Protein AF-A0A3D1AGR0-F1 (afdb_monomer)

Mean predicted aligned error: 9.28 Å

pLDDT: mean 86.97, std 14.4, range [37.59, 97.81]

Sequence (159 aa):
MRSVYFIFSLLWGLACVVSAQEVNSDHWTATDALGRKVRAYRDAGDKRKDKFVAMFYWTWHQGNDDTTYQNKNITEIVRKYPEAMKDYNHPAWGDKKPGFFFWEEPLFGYYKTTDKWVLRKHAEMLADAGVDAVFFDCTNGSLTWQESYEALMETWDQA

Structure (mmCIF, N/CA/C/O backbone):
data_AF-A0A3D1AGR0-F1
#
_entry.id   AF-A0A3D1AGR0-F1
#
loop_
_atom_site.group_PDB
_atom_site.id
_atom_site.type_symbol
_atom_site.label_atom_id
_atom_site.label_alt_id
_atom_site.label_comp_id
_atom_site.label_asym_id
_atom_site.label_entity_id
_atom_site.label_seq_id
_atom_site.pdbx_PDB_ins_code
_atom_site.Cartn_x
_atom_site.Cartn_y
_atom_site.Cartn_z
_atom_site.occupancy
_atom_site.B_iso_or_equiv
_atom_site.auth_seq_id
_atom_site.auth_comp_id
_atom_site.auth_asym_id
_atom_site.auth_atom_id
_atom_site.pdbx_PDB_model_num
ATOM 1 N N . MET A 1 1 ? -74.426 43.816 8.225 1.00 41.56 1 MET A N 1
ATOM 2 C CA . MET A 1 1 ? -72.977 43.547 8.085 1.00 41.56 1 MET A CA 1
ATOM 3 C C . MET A 1 1 ? -72.786 42.041 8.060 1.00 41.56 1 MET A C 1
ATOM 5 O O . MET A 1 1 ? -73.279 41.381 8.962 1.00 41.56 1 MET A O 1
ATOM 9 N N . ARG A 1 2 ? -72.205 41.497 6.985 1.00 37.66 2 ARG A N 1
ATOM 10 C CA . ARG A 1 2 ? -71.984 40.054 6.796 1.00 37.66 2 ARG A CA 1
ATOM 11 C C . ARG A 1 2 ? -70.662 39.662 7.459 1.00 37.66 2 ARG A C 1
ATOM 13 O O . ARG A 1 2 ? -69.633 40.197 7.061 1.00 37.66 2 ARG A O 1
ATOM 20 N N . SER A 1 3 ? -70.688 38.734 8.411 1.00 37.59 3 SER A N 1
ATOM 21 C CA . SER A 1 3 ? -69.471 38.096 8.924 1.00 37.59 3 SER A CA 1
ATOM 22 C C . SER A 1 3 ? -69.202 36.825 8.123 1.00 37.59 3 SER A C 1
ATOM 24 O O . SER A 1 3 ? -70.030 35.917 8.093 1.00 37.59 3 SER A O 1
ATOM 26 N N . VAL A 1 4 ? -68.065 36.799 7.431 1.00 42.34 4 VAL A N 1
ATOM 27 C CA . VAL A 1 4 ? -67.532 35.640 6.706 1.00 42.34 4 VAL A CA 1
ATOM 28 C C . VAL A 1 4 ? -66.581 34.914 7.654 1.00 42.34 4 VAL A C 1
ATOM 30 O O . VAL A 1 4 ? -65.656 35.532 8.174 1.00 42.34 4 VAL A O 1
ATOM 33 N N . TYR A 1 5 ? -66.799 33.621 7.888 1.00 40.84 5 TYR A N 1
ATOM 34 C CA . TYR A 1 5 ? -65.871 32.783 8.647 1.00 40.84 5 TYR A CA 1
ATOM 35 C C . TYR A 1 5 ? -64.889 32.117 7.679 1.00 40.84 5 TYR A C 1
ATOM 37 O O . TYR A 1 5 ? -65.298 31.347 6.812 1.00 40.84 5 TYR A O 1
ATOM 45 N N . PHE A 1 6 ? -63.598 32.419 7.817 1.00 41.97 6 PHE A N 1
ATOM 46 C CA . PHE A 1 6 ? -62.520 31.709 7.129 1.00 41.97 6 PHE A CA 1
ATOM 47 C C . PHE A 1 6 ? -62.111 30.493 7.963 1.00 41.97 6 PHE A C 1
ATOM 49 O O . PHE A 1 6 ? -61.622 30.640 9.081 1.00 41.97 6 PHE A O 1
ATOM 56 N N . ILE A 1 7 ? -62.301 29.291 7.419 1.00 49.84 7 ILE A N 1
ATOM 57 C CA . ILE A 1 7 ? -61.741 28.060 7.980 1.00 49.84 7 I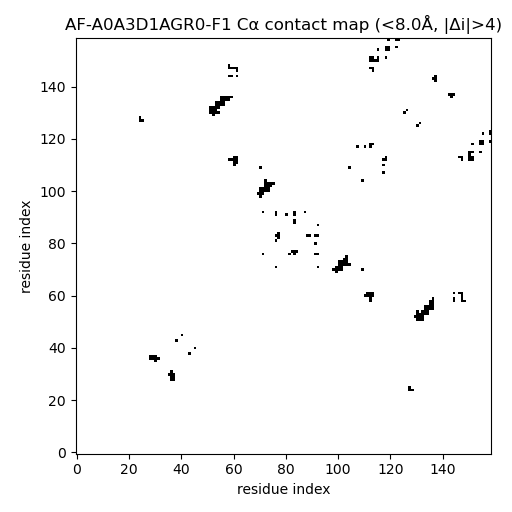LE A CA 1
ATOM 58 C C . ILE A 1 7 ? -60.338 27.901 7.389 1.00 49.84 7 ILE A C 1
ATOM 60 O O . ILE A 1 7 ? -60.190 27.624 6.201 1.00 49.84 7 ILE A O 1
ATOM 64 N N . PHE A 1 8 ? -59.306 28.093 8.210 1.00 48.56 8 PHE A N 1
ATOM 65 C CA . PHE A 1 8 ? -57.939 27.708 7.866 1.00 48.56 8 PHE A CA 1
ATOM 66 C C . PHE A 1 8 ? -57.763 26.217 8.170 1.00 48.56 8 PHE A C 1
ATOM 68 O O . PHE A 1 8 ? -57.593 25.819 9.320 1.00 48.56 8 PHE A O 1
ATOM 75 N N . SER A 1 9 ? -57.817 25.378 7.138 1.00 54.53 9 SER A N 1
ATOM 76 C CA . SER A 1 9 ? -57.389 23.984 7.241 1.00 54.53 9 SER A CA 1
ATOM 77 C C . SER A 1 9 ? -55.861 23.937 7.242 1.00 54.53 9 SER A C 1
ATOM 79 O O . SER A 1 9 ? -55.221 24.153 6.214 1.00 54.53 9 SER A O 1
ATOM 81 N N . LEU A 1 10 ? -55.271 23.680 8.409 1.00 52.03 10 LEU A N 1
ATOM 82 C CA . LEU A 1 10 ? -53.833 23.487 8.571 1.00 52.03 10 LEU A CA 1
ATOM 83 C C . LEU A 1 10 ? -53.476 22.053 8.137 1.00 52.03 10 LEU A C 1
ATOM 85 O O . LEU A 1 10 ? -53.597 21.108 8.913 1.00 52.03 10 LEU A O 1
ATOM 89 N N . LEU A 1 11 ? -53.073 21.877 6.879 1.00 54.34 11 LEU A N 1
ATOM 90 C CA . LEU A 1 11 ? -52.475 20.629 6.399 1.00 54.34 11 LEU A CA 1
ATOM 91 C C . LEU A 1 11 ? -51.052 20.522 6.964 1.00 54.34 11 LEU A C 1
ATOM 93 O O . LEU A 1 11 ? -50.111 21.104 6.428 1.00 54.34 11 LEU A O 1
ATOM 97 N N . TRP A 1 12 ? -50.898 19.787 8.066 1.00 56.91 12 TRP A N 1
ATOM 98 C CA . TRP A 1 12 ? -49.595 19.309 8.526 1.00 56.91 12 TRP A CA 1
ATOM 99 C C . TRP A 1 12 ? -49.086 18.261 7.534 1.00 56.91 12 TRP A C 1
ATOM 101 O O . TRP A 1 12 ? -49.474 17.094 7.582 1.00 56.91 12 TRP A O 1
ATOM 111 N N . GLY A 1 13 ? -48.236 18.688 6.602 1.00 56.72 13 GLY A N 1
ATOM 112 C CA . GLY A 1 13 ? -47.448 17.767 5.796 1.00 56.72 13 GLY A CA 1
ATOM 113 C C . GLY A 1 13 ? -46.476 17.020 6.703 1.00 56.72 13 GLY A C 1
ATOM 114 O O . GLY A 1 13 ? -45.577 17.632 7.277 1.00 56.72 13 GLY A O 1
ATOM 115 N N . LEU A 1 14 ? -46.650 15.703 6.840 1.00 58.94 14 LEU A N 1
ATOM 116 C CA . LEU A 1 14 ? -45.604 14.831 7.363 1.00 58.94 14 LEU A CA 1
ATOM 117 C C . LEU A 1 14 ? -44.417 14.905 6.400 1.00 58.94 14 LEU A C 1
ATOM 119 O O . LEU A 1 14 ? -44.407 14.263 5.351 1.00 58.94 14 LEU A O 1
ATOM 123 N N . ALA A 1 15 ? -43.414 15.703 6.752 1.00 61.38 15 ALA A N 1
ATOM 124 C CA . ALA A 1 15 ? -42.093 15.558 6.176 1.00 61.38 15 ALA A CA 1
ATOM 125 C C . ALA A 1 15 ? -41.537 14.216 6.669 1.00 61.38 15 ALA A C 1
ATOM 127 O O . ALA A 1 15 ? -41.053 14.107 7.795 1.00 61.38 15 ALA A O 1
ATOM 128 N N . CYS A 1 16 ? -41.648 13.169 5.849 1.00 60.34 16 CYS A N 1
ATOM 129 C CA . CYS A 1 16 ? -40.826 11.981 6.026 1.00 60.34 16 CYS A CA 1
ATOM 130 C C . CYS A 1 16 ? -39.372 12.423 5.869 1.00 60.34 16 CYS A C 1
ATOM 132 O O . CYS A 1 16 ? -38.902 12.662 4.758 1.00 60.34 16 CYS A O 1
ATOM 134 N N . VAL A 1 17 ? -38.669 12.559 6.991 1.00 61.78 17 VAL A N 1
ATOM 135 C CA . VAL A 1 17 ? -37.214 12.639 6.990 1.00 61.78 17 VAL A CA 1
ATOM 136 C C . VAL A 1 17 ? -36.736 11.290 6.471 1.00 61.78 17 VAL A C 1
ATOM 138 O O . VAL A 1 17 ? -36.792 10.284 7.176 1.00 61.78 17 VAL A O 1
ATOM 141 N N . VAL A 1 18 ? -36.344 11.247 5.200 1.00 62.16 18 VAL A N 1
ATOM 142 C CA . VAL A 1 18 ? -35.599 10.114 4.660 1.00 62.16 18 VAL A CA 1
ATOM 143 C C . VAL A 1 18 ? -34.268 10.129 5.393 1.00 62.16 18 VAL A C 1
ATOM 145 O O . VAL A 1 18 ? -33.404 10.955 5.107 1.00 62.16 18 VAL A O 1
ATOM 148 N N . SER A 1 19 ? -34.133 9.264 6.394 1.00 67.31 19 SER A N 1
ATOM 149 C CA . SER A 1 19 ? -32.829 8.996 6.979 1.00 67.31 19 SER A CA 1
ATOM 150 C C . SER A 1 19 ? -31.977 8.387 5.878 1.00 67.31 19 SER A C 1
ATOM 152 O O . SER A 1 19 ? -32.326 7.334 5.340 1.00 67.31 19 SER A O 1
ATOM 154 N N . ALA A 1 20 ? -30.884 9.056 5.518 1.00 70.06 20 ALA A N 1
ATOM 155 C CA . ALA A 1 20 ? -29.856 8.426 4.710 1.00 70.06 20 ALA A CA 1
ATOM 156 C C . ALA A 1 20 ? -29.423 7.142 5.432 1.00 70.06 20 ALA A C 1
ATOM 158 O O . ALA A 1 20 ? -29.264 7.138 6.656 1.00 70.06 20 ALA A O 1
ATOM 159 N N . GLN A 1 21 ? -29.331 6.040 4.694 1.00 72.19 21 GLN A N 1
ATOM 160 C CA . GLN A 1 21 ? -28.852 4.788 5.257 1.00 72.19 21 GLN A CA 1
ATOM 161 C C . GLN A 1 21 ? -27.398 4.984 5.686 1.00 72.19 21 GLN A C 1
ATOM 163 O O . GLN A 1 21 ? -26.567 5.417 4.887 1.00 72.19 21 GLN A O 1
ATOM 168 N N . GLU A 1 22 ? -27.113 4.707 6.953 1.00 81.25 22 GLU A N 1
ATOM 169 C CA . GLU A 1 22 ? -25.756 4.759 7.481 1.00 81.25 22 GLU A CA 1
ATOM 170 C C . GLU A 1 22 ? -24.913 3.688 6.774 1.00 81.25 22 GLU A C 1
ATOM 172 O O . GLU A 1 22 ? -25.326 2.529 6.652 1.00 81.25 22 GLU A O 1
ATOM 177 N N . VAL A 1 23 ? -23.765 4.092 6.228 1.00 83.56 23 VAL A N 1
ATOM 178 C CA . VAL A 1 23 ? -22.843 3.173 5.555 1.00 83.56 23 VAL A CA 1
ATOM 179 C C . VAL A 1 23 ? -22.020 2.480 6.631 1.00 83.56 23 VAL A C 1
ATOM 181 O O . VAL A 1 23 ? -21.319 3.141 7.388 1.00 83.56 23 VAL A O 1
ATOM 184 N N . ASN A 1 24 ? -22.106 1.151 6.687 1.00 88.75 24 ASN A N 1
ATOM 18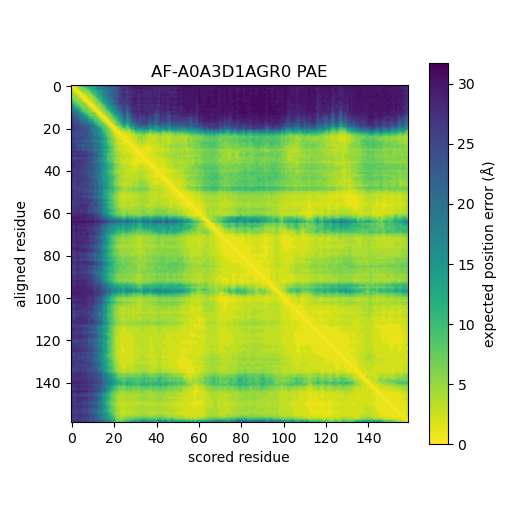5 C CA . ASN A 1 24 ? -21.338 0.330 7.616 1.00 88.75 24 ASN A CA 1
ATOM 186 C C . ASN A 1 24 ? -20.602 -0.777 6.845 1.00 88.75 24 ASN A C 1
ATOM 188 O O . ASN A 1 24 ? -21.237 -1.610 6.185 1.00 88.75 24 ASN A O 1
ATOM 192 N N . SER A 1 25 ? -19.271 -0.767 6.923 1.00 90.50 25 SER A N 1
ATOM 193 C CA . SER A 1 25 ? -18.378 -1.721 6.262 1.00 90.50 25 SER A CA 1
ATOM 194 C C . SER A 1 25 ? -18.458 -3.141 6.834 1.00 90.50 25 SER A C 1
ATOM 196 O O . SER A 1 25 ? -18.213 -4.095 6.095 1.00 90.50 25 SER A O 1
ATOM 198 N N . ASP A 1 26 ? -18.962 -3.333 8.059 1.00 87.69 26 ASP A N 1
ATOM 199 C CA . ASP A 1 26 ? -19.221 -4.662 8.645 1.00 87.69 26 ASP A CA 1
ATOM 200 C C . ASP A 1 26 ? -20.266 -5.471 7.854 1.00 87.69 26 ASP A C 1
ATOM 202 O O . ASP A 1 26 ? -20.375 -6.693 7.991 1.00 87.69 26 ASP A O 1
ATOM 206 N N . HIS A 1 27 ? -21.073 -4.801 7.027 1.00 87.75 27 HIS A N 1
ATOM 207 C CA . HIS A 1 27 ? -22.078 -5.437 6.174 1.00 87.75 27 HIS A CA 1
ATOM 208 C C . HIS A 1 27 ? -21.584 -5.717 4.754 1.00 87.75 27 HIS A C 1
ATOM 210 O O . HIS A 1 27 ? -22.328 -6.280 3.943 1.00 87.75 27 HIS A O 1
ATOM 216 N N . TRP A 1 28 ? -20.354 -5.328 4.421 1.00 90.19 28 TRP A N 1
ATOM 217 C CA . TRP A 1 28 ? -19.812 -5.555 3.091 1.00 90.19 28 TRP A CA 1
ATOM 218 C C . TRP A 1 28 ? -19.498 -7.033 2.869 1.00 90.19 28 TRP A C 1
ATOM 220 O O . TRP A 1 28 ? -19.136 -7.787 3.771 1.00 90.19 28 TRP A O 1
ATOM 230 N N . THR A 1 29 ? -19.635 -7.463 1.617 1.00 90.94 29 THR A N 1
ATOM 231 C CA . THR A 1 29 ? -19.235 -8.802 1.184 1.00 90.94 29 THR A CA 1
ATOM 232 C C . THR A 1 29 ? -18.233 -8.665 0.053 1.00 90.94 29 THR A C 1
ATOM 234 O O . THR A 1 29 ? -18.371 -7.792 -0.801 1.00 90.94 29 THR A O 1
ATOM 237 N N . ALA A 1 30 ? -17.222 -9.527 0.039 1.00 91.44 30 ALA A N 1
ATOM 238 C CA . ALA A 1 30 ? -16.192 -9.528 -0.987 1.00 91.44 30 ALA A CA 1
ATOM 239 C C . ALA A 1 30 ? -15.975 -10.938 -1.539 1.00 91.44 30 ALA A C 1
ATOM 241 O O . ALA A 1 30 ? -16.049 -11.940 -0.819 1.00 91.44 30 ALA A O 1
ATOM 242 N N . THR A 1 31 ? -15.716 -10.994 -2.843 1.00 94.94 31 THR A N 1
ATOM 243 C CA . THR A 1 31 ? -15.269 -12.187 -3.562 1.00 94.94 31 THR A CA 1
ATOM 244 C C . THR A 1 31 ? -14.015 -11.807 -4.329 1.00 94.94 31 THR A C 1
ATOM 246 O O . THR A 1 31 ? -14.022 -10.797 -5.028 1.00 94.94 31 THR A O 1
ATOM 249 N N . ASP A 1 32 ? -12.943 -12.577 -4.190 1.00 92.75 32 ASP A N 1
ATOM 250 C CA . ASP A 1 32 ? -11.716 -12.307 -4.934 1.00 92.75 32 ASP A CA 1
ATOM 251 C C . ASP A 1 32 ? -11.731 -12.903 -6.349 1.00 92.75 32 ASP A C 1
ATOM 253 O O . ASP A 1 32 ? -12.657 -13.612 -6.746 1.00 92.75 32 ASP A O 1
ATOM 257 N N . ALA A 1 33 ? -10.672 -12.633 -7.115 1.00 87.69 33 ALA A N 1
ATOM 258 C CA . ALA A 1 33 ? -10.534 -13.089 -8.497 1.00 87.69 33 ALA A CA 1
ATOM 259 C C . ALA A 1 33 ? -10.499 -14.624 -8.665 1.00 87.69 33 ALA A C 1
ATOM 261 O O . ALA A 1 33 ? -10.721 -15.117 -9.767 1.00 87.69 33 ALA A O 1
ATOM 262 N N . LEU A 1 34 ? -10.245 -15.389 -7.595 1.00 93.50 34 LEU A N 1
ATOM 263 C CA . LEU A 1 34 ? -10.298 -16.856 -7.604 1.00 93.50 34 LEU A CA 1
ATOM 264 C C . LEU A 1 34 ? -11.675 -17.393 -7.175 1.00 93.50 34 LEU A C 1
ATOM 266 O O . LEU A 1 34 ? -11.849 -18.603 -7.038 1.00 93.50 34 LEU A O 1
ATOM 270 N N . GLY A 1 35 ? -12.654 -16.514 -6.943 1.00 96.31 35 GLY A N 1
ATOM 271 C CA . GLY A 1 35 ? -13.998 -16.877 -6.500 1.00 96.31 35 GLY A CA 1
ATOM 272 C C . GLY A 1 35 ? -14.100 -17.180 -5.004 1.00 96.31 35 GLY A C 1
ATOM 273 O O . GLY A 1 35 ? -15.142 -17.667 -4.552 1.00 96.31 35 GLY A O 1
ATOM 274 N N . ARG A 1 36 ? -13.053 -16.908 -4.211 1.00 96.31 36 ARG A N 1
ATOM 275 C CA . ARG A 1 36 ? -13.090 -17.107 -2.755 1.00 96.31 36 ARG A CA 1
ATOM 276 C C . ARG A 1 36 ? -13.874 -15.965 -2.124 1.00 96.31 36 ARG A C 1
ATOM 278 O O . ARG A 1 36 ? -13.683 -14.807 -2.483 1.00 96.31 36 ARG A O 1
ATOM 285 N N . LYS A 1 37 ? -14.748 -16.293 -1.175 1.00 95.50 37 LYS A N 1
ATOM 286 C CA . LYS A 1 37 ? -15.611 -15.326 -0.485 1.00 95.50 37 LYS A CA 1
ATOM 287 C C . LYS A 1 37 ? -15.116 -15.075 0.930 1.00 95.50 37 LYS A C 1
ATOM 289 O O . LYS A 1 37 ? -14.660 -16.009 1.594 1.00 95.50 37 LYS A O 1
ATOM 294 N N . VAL A 1 38 ? -15.258 -13.839 1.403 1.00 92.00 38 VAL A N 1
ATOM 295 C CA . VAL A 1 38 ? -15.103 -13.538 2.834 1.00 92.00 38 VAL A CA 1
ATOM 296 C C . VAL A 1 38 ? -16.109 -14.348 3.652 1.00 92.00 38 VAL A C 1
ATOM 298 O O . VAL A 1 38 ? -17.198 -14.684 3.175 1.00 92.00 38 VAL A O 1
ATOM 301 N N . ARG A 1 39 ? -15.725 -14.714 4.879 1.00 90.81 39 ARG A N 1
ATOM 302 C CA . ARG A 1 39 ? -16.578 -15.529 5.751 1.00 90.81 39 ARG A CA 1
ATOM 303 C C . ARG A 1 39 ? -17.849 -14.763 6.101 1.00 90.81 39 ARG A C 1
ATOM 305 O O . ARG A 1 39 ? -17.785 -13.600 6.481 1.00 90.81 39 ARG A O 1
ATOM 312 N N . ALA A 1 40 ? -18.990 -15.437 6.005 1.00 90.81 40 ALA A N 1
ATOM 313 C CA . ALA A 1 40 ? -20.255 -14.875 6.450 1.00 90.81 40 ALA A CA 1
ATOM 314 C C . ALA A 1 40 ? -20.330 -14.874 7.983 1.00 90.81 40 ALA A C 1
ATOM 316 O O . ALA A 1 40 ? -19.682 -15.687 8.646 1.00 90.81 40 ALA A O 1
ATOM 317 N N . TYR A 1 41 ? -21.196 -14.026 8.541 1.00 90.44 41 TYR A N 1
ATOM 318 C CA . TYR A 1 41 ? -21.402 -13.926 9.988 1.00 90.44 41 TYR A CA 1
ATOM 319 C C . TYR A 1 41 ? -21.693 -15.283 10.652 1.00 90.44 41 TYR A C 1
ATOM 321 O O . TYR A 1 41 ? -21.126 -15.584 11.694 1.00 90.44 41 TYR A O 1
ATOM 329 N N . ARG A 1 42 ? -22.480 -16.162 10.010 1.00 92.12 42 ARG A N 1
ATOM 330 C CA . ARG A 1 42 ? -22.758 -17.519 10.529 1.00 92.12 42 ARG A CA 1
ATOM 331 C C . ARG A 1 42 ? -21.499 -18.362 10.791 1.00 92.12 42 ARG A C 1
ATOM 333 O O . ARG A 1 42 ? -21.542 -19.253 11.629 1.00 92.12 42 ARG A O 1
ATOM 340 N N . ASP A 1 43 ? -20.416 -18.097 10.056 1.00 92.88 43 ASP A N 1
ATOM 341 C CA . ASP A 1 43 ? -19.159 -18.851 10.102 1.00 92.88 43 ASP A CA 1
ATOM 342 C C . ASP A 1 43 ? -18.068 -18.109 10.899 1.00 92.88 43 ASP A C 1
ATOM 344 O O . ASP A 1 43 ? -17.130 -18.733 11.401 1.00 92.88 43 ASP A O 1
ATOM 348 N N . ALA A 1 44 ? -18.149 -16.776 10.975 1.00 91.38 44 ALA A N 1
ATOM 349 C CA . ALA A 1 44 ? -17.186 -15.918 11.670 1.00 91.38 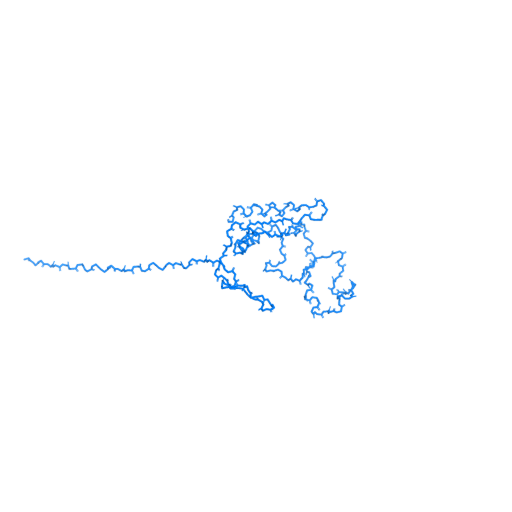44 ALA A CA 1
ATOM 350 C C . ALA A 1 44 ? -17.587 -15.613 13.125 1.00 91.38 44 ALA A C 1
ATOM 352 O O . ALA A 1 44 ? -16.715 -15.561 13.995 1.00 91.38 44 ALA A O 1
ATOM 353 N N . GLY A 1 45 ? -18.889 -15.465 13.386 1.00 91.50 45 GLY A N 1
ATOM 354 C CA . GLY A 1 45 ? -19.445 -14.990 14.651 1.00 91.50 45 GLY A CA 1
ATOM 355 C C . GLY A 1 45 ? -19.198 -13.499 14.895 1.00 91.50 45 GLY A C 1
ATOM 356 O O . GLY A 1 45 ? -18.824 -12.752 13.991 1.00 91.50 45 GLY A O 1
ATOM 357 N N . ASP A 1 46 ? -19.408 -13.078 16.141 1.00 91.25 46 ASP A N 1
ATOM 358 C CA . ASP A 1 46 ? -19.163 -11.703 16.580 1.00 91.25 46 ASP A CA 1
ATOM 359 C C . ASP A 1 46 ? -17.675 -11.326 16.547 1.00 91.25 46 ASP A C 1
ATOM 361 O O . ASP A 1 46 ? -16.786 -12.169 16.735 1.00 91.25 46 ASP A O 1
ATOM 365 N N . LYS A 1 47 ? -17.397 -10.021 16.407 1.00 89.19 47 LYS A N 1
ATOM 366 C CA . LYS A 1 47 ? -16.049 -9.476 16.605 1.00 89.19 47 LYS A CA 1
ATOM 367 C C . LYS A 1 47 ? -15.553 -9.864 17.998 1.00 89.19 47 LYS A C 1
ATOM 369 O O . LYS A 1 47 ? -16.212 -9.635 19.015 1.00 89.19 47 LYS A O 1
ATOM 374 N N . ARG A 1 48 ? -14.365 -10.466 18.049 1.00 92.19 48 ARG A N 1
ATOM 375 C CA . ARG A 1 48 ? -13.752 -10.885 19.311 1.00 92.19 48 ARG A CA 1
ATOM 376 C C . ARG A 1 48 ? -13.331 -9.650 20.095 1.00 92.19 48 ARG A C 1
ATOM 378 O O . ARG A 1 48 ? -12.514 -8.868 19.615 1.00 92.19 48 ARG A O 1
ATOM 385 N N . LYS A 1 49 ? -13.861 -9.516 21.310 1.00 93.38 49 LYS A N 1
ATOM 386 C CA . LYS A 1 49 ? -13.404 -8.506 22.269 1.00 93.38 49 LYS A CA 1
ATOM 387 C C . LYS A 1 49 ? -11.924 -8.749 22.588 1.00 93.38 49 LYS A C 1
ATOM 389 O O . LYS A 1 49 ? -11.469 -9.895 22.575 1.00 93.38 49 LYS A O 1
ATOM 394 N N . ASP A 1 50 ? -11.184 -7.670 22.818 1.00 94.62 50 ASP A N 1
ATOM 395 C CA . ASP A 1 50 ? -9.771 -7.697 23.224 1.00 94.62 50 ASP A CA 1
ATOM 396 C C . ASP A 1 50 ? -8.822 -8.369 22.211 1.00 94.62 50 ASP A C 1
ATOM 398 O O . ASP A 1 50 ? -7.784 -8.939 22.569 1.00 9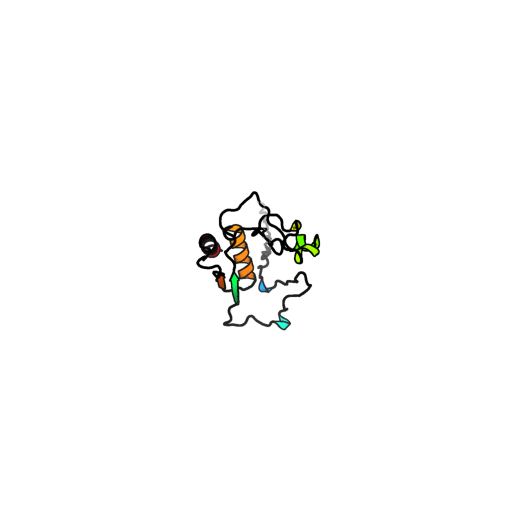4.62 50 ASP A O 1
ATOM 402 N N . LYS A 1 51 ? -9.178 -8.330 20.921 1.00 95.12 51 LYS A N 1
ATOM 403 C CA . LYS A 1 51 ? -8.310 -8.748 19.816 1.00 95.12 51 LYS A CA 1
ATOM 404 C C . LYS A 1 51 ? -8.062 -7.584 18.873 1.00 95.12 51 LYS A C 1
ATOM 406 O O . LYS A 1 51 ? -8.998 -6.876 18.523 1.00 95.12 51 LYS A O 1
ATOM 411 N N . PHE A 1 52 ? -6.805 -7.469 18.454 1.00 95.62 52 PHE A N 1
ATOM 412 C CA . PHE A 1 52 ? -6.329 -6.467 17.512 1.00 95.62 52 PHE A CA 1
ATOM 413 C C . PHE A 1 52 ? -5.816 -7.147 16.244 1.00 95.62 52 PHE A C 1
ATOM 415 O O . PHE A 1 52 ? -5.202 -8.219 16.311 1.00 95.62 52 PHE A O 1
ATOM 422 N N . VAL A 1 53 ? -6.058 -6.517 15.102 1.00 95.94 53 VAL A N 1
ATOM 423 C CA . VAL A 1 53 ? -5.543 -6.896 13.791 1.00 95.94 53 VAL A CA 1
ATOM 424 C C . VAL A 1 53 ? -4.484 -5.882 13.394 1.00 95.94 53 VAL A C 1
ATOM 426 O O . VAL A 1 53 ? -4.756 -4.689 13.307 1.00 95.94 53 VAL A O 1
ATOM 429 N N . ALA A 1 54 ? -3.276 -6.364 13.126 1.00 96.81 54 ALA A N 1
ATOM 430 C CA . ALA A 1 54 ? -2.205 -5.529 12.612 1.00 96.81 54 ALA A CA 1
ATOM 431 C C . ALA A 1 54 ? -1.741 -6.003 11.237 1.00 96.81 54 ALA A C 1
ATOM 433 O O . ALA A 1 54 ? -1.790 -7.200 10.944 1.00 96.81 54 ALA A O 1
ATOM 434 N N . MET A 1 55 ? -1.258 -5.070 10.417 1.00 96.69 55 MET A N 1
ATOM 435 C CA . MET A 1 55 ? -0.785 -5.362 9.065 1.00 96.69 55 MET A CA 1
ATOM 436 C C . MET A 1 55 ? 0.608 -4.794 8.789 1.00 96.69 55 MET A C 1
ATOM 438 O O . MET A 1 55 ? 0.933 -3.676 9.181 1.00 96.69 55 MET A O 1
ATOM 442 N N . PHE A 1 56 ? 1.427 -5.559 8.069 1.00 95.19 56 PHE A N 1
ATOM 443 C CA . PHE A 1 56 ? 2.660 -5.040 7.483 1.00 95.19 56 PHE A CA 1
ATOM 444 C C . PHE A 1 56 ? 2.347 -4.089 6.329 1.00 95.19 56 PHE A C 1
ATOM 446 O O . PHE A 1 56 ? 1.533 -4.409 5.462 1.00 95.19 56 PHE A O 1
ATOM 453 N N . TYR A 1 57 ? 3.005 -2.933 6.315 1.00 94.75 57 TYR A N 1
ATOM 454 C CA . TYR A 1 57 ? 2.770 -1.871 5.347 1.00 94.75 57 TYR A CA 1
ATOM 455 C C . TYR A 1 57 ? 4.093 -1.377 4.752 1.00 94.75 57 TYR A C 1
ATOM 457 O O . TYR A 1 57 ? 5.025 -1.014 5.472 1.00 94.75 57 TYR A O 1
ATOM 465 N N . TRP A 1 58 ? 4.175 -1.357 3.423 1.00 93.06 58 TRP A N 1
ATOM 466 C CA . TRP A 1 58 ? 5.382 -0.981 2.689 1.00 93.06 58 TRP A CA 1
ATOM 467 C C . TRP A 1 58 ? 5.411 0.511 2.354 1.00 93.06 58 TRP A C 1
ATOM 469 O O . TRP A 1 58 ? 4.511 1.038 1.701 1.00 93.06 58 TRP A O 1
ATOM 479 N N . THR A 1 59 ? 6.499 1.179 2.735 1.00 93.19 59 THR A N 1
ATOM 480 C CA . THR A 1 59 ? 6.724 2.623 2.531 1.00 93.19 59 THR A CA 1
ATOM 481 C C . THR A 1 59 ? 7.844 2.937 1.536 1.00 93.19 59 THR A C 1
ATOM 483 O O . THR A 1 59 ? 8.218 4.085 1.344 1.00 93.19 59 THR A O 1
ATOM 486 N N . TRP A 1 60 ? 8.368 1.922 0.855 1.00 90.38 60 TRP A N 1
ATOM 487 C CA . TRP A 1 60 ? 9.566 2.036 0.021 1.00 90.38 60 TRP A CA 1
ATOM 488 C C . TRP A 1 60 ? 9.378 2.684 -1.364 1.00 90.38 60 TRP A C 1
ATOM 490 O O . TRP A 1 60 ? 10.373 3.010 -2.012 1.00 90.38 60 TRP A O 1
ATOM 500 N N . HIS A 1 61 ? 8.143 2.907 -1.832 1.00 89.69 61 HIS A N 1
ATOM 501 C CA . HIS A 1 61 ? 7.876 3.573 -3.116 1.00 89.69 61 HIS A CA 1
ATOM 502 C C . HIS A 1 61 ? 7.977 5.102 -2.979 1.00 89.69 61 HIS A C 1
ATOM 504 O O . HIS A 1 61 ? 6.978 5.816 -3.044 1.00 89.69 61 HIS A O 1
ATOM 510 N N . GLN A 1 62 ? 9.198 5.598 -2.773 1.00 87.44 62 GLN A N 1
ATOM 511 C CA . GLN A 1 62 ? 9.519 7.021 -2.611 1.00 87.44 62 GLN A CA 1
ATOM 512 C C . GLN A 1 62 ? 10.774 7.441 -3.380 1.00 87.44 62 GLN A C 1
ATOM 514 O O . GLN A 1 62 ? 11.458 6.614 -3.982 1.00 87.44 62 GLN A O 1
ATOM 519 N N . GLY A 1 63 ? 11.097 8.733 -3.317 1.00 82.75 63 GLY A N 1
ATOM 520 C CA . GLY A 1 63 ? 12.243 9.327 -3.994 1.00 82.75 63 GLY A CA 1
ATOM 521 C C . GLY A 1 63 ? 11.916 9.867 -5.387 1.00 82.75 63 GLY A C 1
ATOM 522 O O . GLY A 1 63 ? 10.756 10.094 -5.749 1.00 82.75 63 GLY A O 1
ATOM 523 N N . ASN A 1 64 ? 12.969 10.117 -6.163 1.00 78.75 64 ASN A N 1
ATOM 524 C CA . ASN A 1 64 ? 12.865 10.701 -7.497 1.00 78.75 64 ASN A CA 1
ATOM 525 C C . ASN A 1 64 ? 12.611 9.622 -8.549 1.00 78.75 64 ASN A C 1
ATOM 527 O O . ASN A 1 64 ? 13.346 8.636 -8.613 1.00 78.75 64 ASN A O 1
ATOM 531 N N . ASP A 1 65 ? 11.618 9.851 -9.409 1.00 71.94 65 ASP A N 1
ATOM 532 C CA . ASP A 1 65 ? 11.338 8.929 -10.505 1.00 71.94 65 ASP A CA 1
ATOM 533 C C . ASP A 1 65 ? 12.193 9.256 -11.714 1.00 71.94 65 ASP A C 1
ATOM 535 O O . ASP A 1 65 ? 12.322 10.408 -12.134 1.00 71.94 65 ASP A O 1
ATOM 539 N N . ASP A 1 66 ? 12.689 8.199 -12.335 1.00 76.44 66 ASP A N 1
ATOM 540 C CA . ASP A 1 66 ? 13.092 8.249 -13.725 1.00 76.44 66 ASP A CA 1
ATOM 541 C C . ASP A 1 66 ? 11.837 8.164 -14.603 1.00 76.44 66 ASP A C 1
ATOM 543 O O . ASP A 1 66 ? 11.363 7.076 -14.928 1.00 76.44 66 ASP A O 1
ATOM 547 N N . THR A 1 67 ? 11.297 9.321 -14.986 1.00 79.81 67 THR A N 1
ATOM 548 C CA . THR A 1 67 ? 10.098 9.416 -15.838 1.00 79.81 67 THR A CA 1
ATOM 549 C C . THR A 1 67 ? 10.338 8.954 -17.275 1.00 79.81 67 THR A C 1
ATOM 551 O O . THR A 1 67 ? 9.391 8.851 -18.054 1.00 79.81 67 THR A O 1
ATOM 554 N N . THR A 1 68 ? 11.589 8.659 -17.641 1.00 82.25 68 THR A N 1
ATOM 555 C CA . THR A 1 68 ? 11.931 8.106 -18.955 1.00 82.25 68 THR A CA 1
ATOM 556 C C . THR A 1 68 ? 11.753 6.589 -19.011 1.00 82.25 68 THR A C 1
ATOM 558 O O . THR A 1 68 ? 11.717 6.017 -20.100 1.00 82.25 68 THR A O 1
ATOM 561 N N . TYR A 1 69 ? 11.581 5.937 -17.855 1.00 82.00 69 TYR A N 1
ATOM 562 C CA . TYR A 1 69 ? 11.401 4.496 -17.749 1.00 82.00 69 TYR A CA 1
ATOM 563 C C . TYR A 1 69 ? 9.991 4.139 -17.273 1.00 82.00 69 TYR A C 1
ATOM 565 O O . TYR A 1 69 ? 9.535 4.581 -16.223 1.00 82.00 69 TYR A O 1
ATOM 573 N N . GLN A 1 70 ? 9.302 3.293 -18.037 1.00 85.31 70 GLN A N 1
ATOM 574 C CA . GLN A 1 70 ? 7.946 2.862 -17.703 1.00 85.31 70 GLN A CA 1
ATOM 575 C C . GLN A 1 70 ? 7.943 1.745 -16.656 1.00 85.31 70 GLN A C 1
ATOM 577 O O . GLN A 1 70 ? 8.773 0.832 -16.693 1.00 85.31 70 GLN A O 1
ATOM 582 N N . ASN A 1 71 ? 6.952 1.783 -15.765 1.00 89.94 71 ASN A N 1
ATOM 583 C CA . ASN A 1 71 ? 6.655 0.674 -14.864 1.00 89.94 71 ASN A CA 1
ATOM 584 C C . ASN A 1 71 ? 6.285 -0.577 -15.667 1.00 89.94 71 ASN A C 1
ATOM 586 O O . ASN A 1 71 ? 5.598 -0.499 -16.686 1.00 89.94 71 ASN A O 1
ATOM 590 N N . LYS A 1 72 ? 6.744 -1.740 -15.205 1.00 92.44 72 LYS A N 1
ATOM 591 C CA . LYS A 1 72 ? 6.496 -3.026 -15.860 1.00 92.44 72 LYS A CA 1
ATOM 592 C C . LYS A 1 72 ? 5.544 -3.881 -15.035 1.00 92.44 72 LYS A C 1
ATOM 594 O O . LYS A 1 72 ? 5.851 -4.220 -13.894 1.00 92.44 72 LYS A O 1
ATOM 599 N N . ASN A 1 73 ? 4.433 -4.288 -15.644 1.00 95.19 73 ASN A N 1
ATOM 600 C CA . ASN A 1 73 ? 3.526 -5.284 -15.085 1.00 95.19 73 ASN A CA 1
ATOM 601 C C . ASN A 1 73 ? 4.045 -6.697 -15.409 1.00 95.19 73 ASN A C 1
ATOM 603 O O . ASN A 1 73 ? 4.082 -7.118 -16.568 1.00 95.19 73 ASN A O 1
ATOM 607 N N . ILE A 1 74 ? 4.465 -7.433 -14.380 1.00 95.06 74 ILE A N 1
ATOM 608 C CA . ILE A 1 74 ? 4.990 -8.795 -14.506 1.00 95.06 74 ILE A CA 1
ATOM 609 C C . ILE A 1 74 ? 3.906 -9.723 -15.048 1.00 95.06 74 ILE A C 1
ATOM 611 O O . ILE A 1 74 ? 4.189 -10.519 -15.940 1.00 95.06 74 ILE A O 1
ATOM 615 N N . THR A 1 75 ? 2.670 -9.632 -14.558 1.00 95.12 75 THR A N 1
ATOM 616 C CA . THR A 1 75 ? 1.603 -10.523 -15.017 1.00 95.12 75 THR A CA 1
ATOM 617 C C . THR A 1 75 ? 1.287 -10.324 -16.496 1.00 95.12 75 THR A C 1
ATOM 619 O O . THR A 1 75 ? 1.136 -11.310 -17.219 1.00 95.12 75 THR A O 1
ATOM 622 N N . GLU A 1 76 ? 1.246 -9.087 -16.989 1.00 95.94 76 GLU A N 1
ATOM 623 C CA . GLU A 1 76 ? 1.080 -8.822 -18.425 1.00 95.94 76 GLU A CA 1
ATOM 624 C C . GLU A 1 76 ? 2.232 -9.393 -19.255 1.00 95.94 76 GLU A C 1
ATOM 626 O O . GLU A 1 76 ? 1.996 -10.060 -20.268 1.00 95.94 76 GLU A O 1
ATOM 631 N N . ILE A 1 77 ? 3.476 -9.183 -18.805 1.00 96.06 77 ILE A N 1
ATOM 632 C CA . ILE A 1 77 ? 4.667 -9.722 -19.468 1.00 96.06 77 ILE A CA 1
ATOM 633 C C . ILE A 1 77 ? 4.587 -11.246 -19.542 1.00 96.06 77 ILE A C 1
ATOM 635 O O . ILE A 1 77 ? 4.754 -11.801 -20.621 1.00 96.06 77 ILE A O 1
ATOM 639 N N . VAL A 1 78 ? 4.290 -11.923 -18.433 1.00 96.69 78 VAL A N 1
ATOM 640 C CA . VAL A 1 78 ? 4.267 -13.392 -18.361 1.00 96.69 78 VAL A CA 1
ATOM 641 C C . VAL A 1 78 ? 3.077 -13.987 -19.113 1.00 96.69 78 VAL A C 1
ATOM 643 O O . VAL A 1 78 ? 3.208 -15.053 -19.710 1.00 96.69 78 VAL A O 1
ATOM 646 N N . ARG A 1 79 ? 1.923 -13.307 -19.150 1.00 96.62 79 ARG A N 1
ATOM 647 C CA . ARG A 1 79 ? 0.783 -13.726 -19.987 1.00 96.62 79 ARG A CA 1
ATOM 648 C C . ARG A 1 79 ? 1.125 -13.665 -21.477 1.00 96.62 79 ARG A C 1
ATOM 650 O O . ARG A 1 79 ? 0.669 -14.520 -22.232 1.00 96.62 79 ARG A O 1
ATOM 657 N N . LYS A 1 80 ? 1.907 -12.667 -21.900 1.00 97.81 80 LYS A N 1
ATOM 658 C CA . LYS A 1 80 ? 2.292 -12.468 -23.306 1.00 97.81 80 LYS A CA 1
ATOM 659 C C . LYS A 1 80 ? 3.524 -13.282 -23.722 1.00 97.81 80 LYS A C 1
ATOM 661 O O . LYS A 1 80 ? 3.582 -13.737 -24.859 1.00 97.81 80 LYS A O 1
ATOM 666 N N . TYR A 1 81 ? 4.474 -13.452 -22.807 1.00 97.62 81 TYR A N 1
ATOM 667 C CA . TYR A 1 81 ? 5.784 -14.080 -22.998 1.00 97.62 81 TYR A CA 1
ATOM 668 C C . TYR A 1 81 ? 6.083 -15.044 -21.833 1.00 97.62 81 TYR A C 1
ATOM 670 O O . TYR A 1 81 ? 6.929 -14.754 -20.980 1.00 97.62 81 TYR A O 1
ATOM 678 N N . PRO A 1 82 ? 5.375 -16.182 -21.721 1.00 97.50 82 PRO A N 1
ATOM 679 C CA . PRO A 1 82 ? 5.536 -17.109 -20.597 1.00 97.50 82 PRO A CA 1
ATOM 680 C C . PRO A 1 82 ? 6.955 -17.689 -20.480 1.00 97.50 82 PRO A C 1
ATOM 682 O O . PRO A 1 82 ? 7.410 -18.022 -19.384 1.00 97.50 82 PRO A O 1
ATOM 685 N N . GLU A 1 83 ? 7.684 -17.788 -21.592 1.00 97.56 83 GLU A N 1
ATOM 686 C CA . GLU A 1 83 ? 9.089 -18.191 -21.650 1.00 97.56 83 GLU A CA 1
ATOM 687 C C . GLU A 1 83 ? 10.031 -17.227 -20.917 1.00 97.56 83 GLU A C 1
ATOM 689 O O . GLU A 1 83 ? 11.063 -17.669 -20.408 1.00 97.56 83 GLU A O 1
ATOM 694 N N . ALA A 1 84 ? 9.654 -15.950 -20.774 1.00 96.12 84 ALA A N 1
ATOM 695 C CA . ALA A 1 84 ? 10.471 -14.931 -20.120 1.00 96.12 84 ALA A CA 1
ATOM 696 C C . ALA A 1 84 ? 10.786 -15.284 -18.657 1.00 96.12 84 ALA A C 1
ATOM 698 O O . ALA A 1 84 ? 11.858 -14.954 -18.158 1.00 96.12 84 ALA A O 1
ATOM 699 N N . MET A 1 85 ? 9.904 -16.024 -17.973 1.00 94.94 85 MET A N 1
ATOM 700 C CA . MET A 1 85 ? 10.134 -16.488 -16.594 1.00 94.94 85 MET A CA 1
ATOM 701 C C . MET A 1 85 ? 11.356 -17.400 -16.448 1.00 94.94 85 MET A C 1
ATOM 703 O O . MET A 1 85 ? 11.888 -17.543 -15.349 1.00 94.94 85 MET A O 1
ATOM 707 N N . LYS A 1 86 ? 11.786 -18.047 -17.536 1.00 96.81 86 LYS A N 1
ATOM 708 C CA . LYS A 1 86 ? 12.943 -18.953 -17.554 1.00 96.81 86 LYS A CA 1
ATOM 709 C C . LYS A 1 86 ? 14.208 -18.286 -18.092 1.00 96.81 86 LYS A C 1
ATOM 711 O O . LYS A 1 86 ? 15.263 -18.913 -18.073 1.00 96.81 86 LYS A O 1
ATOM 716 N N . ASP A 1 87 ? 14.111 -17.044 -18.558 1.00 95.75 87 ASP A N 1
ATOM 717 C CA . ASP A 1 87 ? 15.216 -16.300 -19.150 1.00 95.75 87 ASP A CA 1
ATOM 718 C C . ASP A 1 87 ? 15.294 -14.887 -18.560 1.00 95.75 87 ASP A C 1
ATOM 720 O O . ASP A 1 87 ? 14.559 -13.973 -18.934 1.00 95.75 87 ASP A O 1
ATOM 724 N N . TYR A 1 88 ? 16.253 -14.698 -17.652 1.00 91.44 88 TYR A N 1
ATOM 725 C CA . TYR A 1 88 ? 16.556 -13.405 -17.035 1.00 91.44 88 TYR A CA 1
ATOM 726 C C . TYR A 1 88 ? 16.903 -12.307 -18.059 1.00 91.44 88 TYR A C 1
ATOM 728 O O . TYR A 1 88 ? 16.733 -11.114 -17.796 1.00 91.44 88 TYR A O 1
ATOM 736 N N . ASN A 1 89 ? 17.403 -12.686 -19.237 1.00 93.75 89 ASN A N 1
ATOM 737 C CA . ASN A 1 89 ? 17.787 -11.760 -20.297 1.00 93.75 89 ASN A CA 1
ATOM 738 C C . ASN A 1 89 ? 16.736 -11.609 -21.394 1.00 93.75 89 ASN A C 1
ATOM 740 O O . ASN A 1 89 ? 16.990 -10.885 -22.358 1.00 93.75 89 ASN A O 1
ATOM 744 N N . HIS A 1 90 ? 15.551 -12.198 -21.219 1.00 95.44 90 HIS A N 1
ATOM 745 C CA . HIS A 1 90 ? 14.472 -12.064 -22.181 1.00 95.44 90 HIS A CA 1
ATOM 746 C C . HIS A 1 90 ? 14.133 -10.580 -22.419 1.00 95.44 90 HIS A C 1
ATOM 748 O O . HIS A 1 90 ? 13.9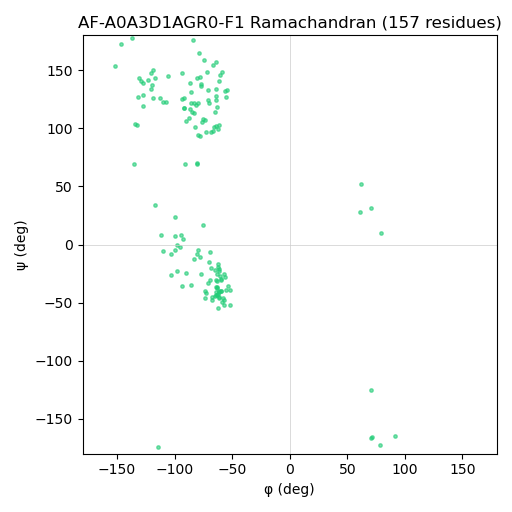29 -9.836 -21.452 1.00 95.44 90 HIS A O 1
ATOM 754 N N . PRO A 1 91 ? 14.015 -10.120 -23.680 1.00 94.88 91 PRO A N 1
ATOM 755 C CA . PRO A 1 91 ? 13.825 -8.702 -23.995 1.00 94.88 91 PRO A CA 1
ATOM 756 C C . PRO A 1 91 ? 12.534 -8.106 -23.414 1.00 94.88 91 PRO A C 1
ATOM 758 O O . PRO A 1 91 ? 12.459 -6.897 -23.205 1.00 94.88 91 PRO A O 1
ATOM 761 N N . ALA A 1 92 ? 11.530 -8.930 -23.089 1.00 94.56 92 ALA A N 1
ATOM 762 C CA . ALA A 1 92 ? 10.307 -8.463 -22.428 1.00 94.56 92 ALA A CA 1
ATOM 763 C C . ALA A 1 92 ? 10.575 -7.808 -21.055 1.00 94.56 92 ALA A C 1
ATOM 765 O O . ALA A 1 92 ? 9.885 -6.857 -20.669 1.00 94.56 92 ALA A O 1
ATOM 766 N N . TRP A 1 93 ? 11.626 -8.239 -20.348 1.00 93.19 93 TRP A N 1
ATOM 767 C CA . TRP A 1 93 ? 12.045 -7.620 -19.089 1.00 93.19 93 TRP A CA 1
ATOM 768 C C . TRP A 1 93 ? 12.648 -6.227 -19.278 1.00 93.19 93 TRP A C 1
ATOM 770 O O . TRP A 1 93 ? 12.682 -5.453 -18.331 1.00 93.19 93 TRP A O 1
ATOM 780 N N . GLY A 1 94 ? 13.021 -5.848 -20.501 1.00 90.69 94 GLY A N 1
ATOM 781 C CA . GLY A 1 94 ? 13.706 -4.593 -20.787 1.00 90.69 94 GLY A CA 1
ATOM 782 C C . GLY A 1 94 ? 15.196 -4.631 -20.447 1.00 90.69 94 GLY A C 1
ATOM 783 O O . GLY A 1 94 ? 15.780 -5.673 -20.142 1.00 90.69 94 GLY A O 1
ATOM 784 N N . ASP A 1 95 ? 15.811 -3.463 -20.542 1.00 88.12 95 ASP A N 1
ATOM 785 C CA . ASP A 1 95 ? 17.249 -3.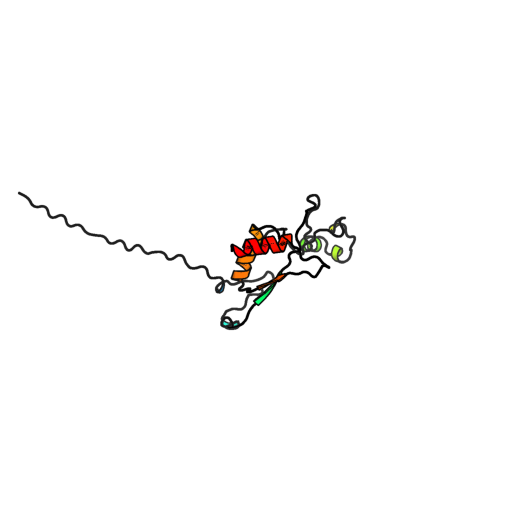229 -20.416 1.00 88.12 95 ASP A CA 1
ATOM 786 C C . ASP A 1 95 ? 17.673 -2.755 -19.015 1.00 88.12 95 ASP A C 1
ATOM 788 O O . ASP A 1 95 ? 18.818 -2.969 -18.615 1.00 88.12 95 ASP A O 1
ATOM 792 N N . LYS A 1 96 ? 16.755 -2.177 -18.232 1.00 84.25 96 LYS A N 1
ATOM 793 C CA . LYS A 1 96 ? 17.027 -1.688 -16.874 1.00 84.25 96 LYS A CA 1
ATOM 794 C C . LYS A 1 96 ? 16.897 -2.798 -15.826 1.00 84.25 96 LYS A C 1
ATOM 796 O O . LYS A 1 96 ? 15.808 -3.314 -15.568 1.00 84.25 96 LYS A O 1
ATOM 801 N N . LYS A 1 97 ? 18.024 -3.154 -15.200 1.00 80.25 97 LYS A N 1
ATOM 802 C CA . LYS A 1 97 ? 18.132 -4.204 -14.172 1.00 80.25 97 LYS A CA 1
ATOM 803 C C . LYS A 1 97 ? 18.980 -3.689 -12.987 1.00 80.25 97 LYS A C 1
ATOM 805 O O . LYS A 1 97 ? 20.200 -3.632 -13.136 1.00 80.25 97 LYS A O 1
ATOM 810 N N . PRO A 1 98 ? 18.386 -3.314 -11.833 1.00 75.50 98 PRO A N 1
ATOM 811 C CA . PRO A 1 98 ? 16.962 -3.401 -11.498 1.00 75.50 98 PRO A CA 1
ATOM 812 C C . PRO A 1 98 ? 16.129 -2.280 -12.144 1.00 75.50 98 PRO A C 1
ATOM 814 O O . PRO A 1 98 ? 16.578 -1.143 -12.262 1.00 75.50 98 PRO A O 1
ATOM 817 N N . GLY A 1 99 ? 14.903 -2.612 -12.547 1.00 81.25 99 GLY A N 1
ATOM 818 C CA . GLY A 1 99 ? 13.879 -1.666 -13.004 1.00 81.25 99 GLY A CA 1
ATOM 819 C C . GLY A 1 99 ? 12.682 -1.637 -12.047 1.00 81.25 99 GLY A C 1
ATOM 820 O O . GLY A 1 99 ? 12.700 -2.297 -11.009 1.00 81.25 99 GLY A O 1
ATOM 821 N N . PHE A 1 100 ? 11.627 -0.904 -12.405 1.00 87.06 100 PHE A N 1
ATOM 822 C CA . PHE A 1 100 ? 10.376 -0.870 -11.642 1.00 87.06 100 PHE A CA 1
ATOM 823 C C . PHE A 1 100 ? 9.414 -1.953 -12.138 1.00 87.06 100 PHE A C 1
ATOM 825 O O . PHE A 1 100 ? 8.846 -1.839 -13.226 1.00 87.06 100 PHE A O 1
ATOM 832 N N . PHE A 1 101 ? 9.258 -3.014 -11.347 1.00 90.88 101 PHE A N 1
ATOM 833 C CA . PHE A 1 101 ? 8.409 -4.159 -11.666 1.00 90.88 101 PHE A CA 1
ATOM 834 C C . PHE A 1 101 ? 7.329 -4.344 -10.606 1.00 90.88 101 PHE A C 1
ATOM 836 O O . PHE A 1 101 ? 7.614 -4.339 -9.410 1.00 90.88 101 PHE A O 1
ATOM 843 N N . PHE A 1 102 ? 6.102 -4.563 -11.062 1.00 92.62 102 PHE A N 1
ATOM 844 C CA . PHE A 1 102 ? 4.927 -4.769 -10.228 1.00 92.62 102 PHE A CA 1
ATOM 845 C C . PHE A 1 102 ? 4.241 -6.058 -10.654 1.00 92.62 102 PHE A C 1
ATOM 847 O O . PHE A 1 102 ? 4.144 -6.337 -11.847 1.00 92.62 102 PHE A O 1
ATOM 854 N N . TRP A 1 103 ? 3.765 -6.857 -9.698 1.00 92.44 103 TRP A N 1
ATOM 855 C CA . TRP A 1 103 ? 3.080 -8.109 -10.028 1.00 92.44 103 TRP A CA 1
ATOM 856 C C . TRP A 1 103 ? 1.812 -7.875 -10.849 1.00 92.44 103 TRP A C 1
ATOM 858 O O . TRP A 1 103 ? 1.581 -8.605 -11.804 1.00 92.44 103 TRP A O 1
ATOM 868 N N . GLU A 1 104 ? 1.054 -6.836 -10.519 1.00 92.88 104 GLU A N 1
ATOM 869 C CA . GLU A 1 104 ? -0.099 -6.327 -11.263 1.00 92.88 104 GLU A CA 1
ATOM 870 C C . GLU A 1 104 ? -0.155 -4.799 -11.095 1.00 92.88 104 GLU A C 1
ATOM 872 O O . GLU A 1 104 ? 0.603 -4.231 -10.302 1.00 92.88 104 GLU A O 1
ATOM 877 N N . GLU A 1 105 ? -1.040 -4.123 -11.826 1.00 93.81 105 GLU A N 1
ATOM 878 C CA . GLU A 1 105 ? -1.335 -2.710 -11.576 1.00 93.81 105 GLU A CA 1
ATOM 879 C C . GLU A 1 105 ? -2.131 -2.549 -10.261 1.00 93.81 105 GLU A C 1
ATOM 881 O O . GLU A 1 105 ? -3.183 -3.179 -10.104 1.00 93.81 105 GLU A O 1
ATOM 886 N N . PRO A 1 106 ? -1.655 -1.739 -9.292 1.00 93.25 106 PRO A N 1
ATOM 887 C CA . PRO A 1 106 ? -2.417 -1.451 -8.079 1.00 93.25 106 PRO A CA 1
ATOM 888 C C . PRO A 1 106 ? -3.712 -0.686 -8.383 1.00 93.25 106 PRO A C 1
ATOM 890 O O . PRO A 1 106 ? -3.800 0.039 -9.369 1.00 93.25 106 PRO A O 1
ATOM 893 N N . LEU A 1 107 ? -4.697 -0.763 -7.480 1.00 94.44 107 LEU A N 1
ATOM 894 C CA . LEU A 1 107 ? -5.999 -0.093 -7.640 1.00 94.44 107 LEU A CA 1
ATOM 895 C C . LEU A 1 107 ? -5.883 1.417 -7.922 1.00 94.44 107 LEU A C 1
ATOM 897 O O . LEU A 1 107 ? -6.675 1.965 -8.683 1.00 94.44 107 LEU A O 1
ATOM 901 N N . PHE A 1 108 ? -4.899 2.079 -7.311 1.00 95.94 108 PHE A N 1
ATOM 902 C CA . PHE A 1 108 ? -4.634 3.510 -7.484 1.00 95.94 108 PHE A CA 1
ATOM 903 C C . PHE A 1 108 ? -3.487 3.790 -8.470 1.00 95.94 108 PHE A C 1
ATOM 905 O O . PHE A 1 108 ? -2.850 4.839 -8.404 1.00 95.94 108 PHE A O 1
ATOM 912 N N . GLY A 1 109 ? -3.207 2.846 -9.373 1.00 94.12 109 GLY A N 1
ATOM 913 C CA . GLY A 1 109 ? -2.094 2.908 -10.314 1.00 94.12 109 GLY A CA 1
ATOM 914 C C . GLY A 1 109 ? -0.732 2.739 -9.637 1.00 94.12 109 GLY A C 1
ATOM 915 O O . GLY A 1 109 ? -0.621 2.335 -8.479 1.00 94.12 109 GLY A O 1
ATOM 916 N N . TYR A 1 110 ? 0.338 3.049 -10.363 1.00 92.75 110 TYR A N 1
ATOM 917 C CA . TYR A 1 110 ? 1.711 2.981 -9.851 1.00 92.75 110 TYR A CA 1
ATOM 918 C C . TYR A 1 110 ? 2.070 4.225 -9.023 1.00 92.75 110 TYR A C 1
ATOM 920 O O . TYR A 1 110 ? 2.831 5.086 -9.464 1.00 92.75 110 TYR A O 1
ATOM 928 N N . TYR A 1 111 ? 1.466 4.336 -7.842 1.00 93.12 111 TYR A N 1
ATOM 929 C CA . TYR A 1 111 ? 1.591 5.490 -6.954 1.00 93.12 111 TYR A CA 1
ATOM 930 C C . TYR A 1 111 ? 2.895 5.499 -6.143 1.00 93.12 111 TYR A C 1
ATOM 932 O O . TYR A 1 111 ? 3.566 4.480 -5.965 1.00 93.12 111 TYR A O 1
ATOM 940 N N . LYS A 1 112 ? 3.204 6.668 -5.571 1.00 92.19 112 LYS A N 1
ATOM 941 C CA . LYS A 1 112 ? 4.206 6.814 -4.509 1.00 92.19 112 LYS A CA 1
ATOM 942 C C . LYS A 1 112 ? 3.572 6.737 -3.140 1.00 92.19 112 LYS A C 1
ATOM 944 O O . LYS A 1 112 ? 2.487 7.273 -2.926 1.00 92.19 112 LYS A O 1
ATOM 949 N N . THR A 1 113 ? 4.311 6.212 -2.173 1.00 93.06 113 THR A N 1
ATOM 950 C CA . THR A 1 113 ? 3.899 6.220 -0.764 1.00 93.06 113 THR A CA 1
ATOM 951 C C . THR A 1 113 ? 4.052 7.602 -0.103 1.00 93.06 113 THR A C 1
ATOM 953 O O . THR A 1 113 ? 3.991 7.719 1.114 1.00 93.06 113 THR A O 1
ATOM 956 N N . THR A 1 114 ? 4.191 8.663 -0.902 1.00 95.75 114 THR A N 1
ATOM 957 C CA . THR A 1 114 ? 4.100 10.073 -0.494 1.00 95.75 114 THR A CA 1
ATOM 958 C C . THR A 1 114 ? 2.849 10.777 -1.038 1.00 95.75 114 THR A C 1
ATOM 960 O O . THR A 1 114 ? 2.591 11.927 -0.681 1.00 95.75 114 THR A O 1
ATOM 963 N N . ASP A 1 115 ? 2.048 10.116 -1.885 1.00 96.31 115 ASP A N 1
ATOM 964 C CA . ASP A 1 115 ? 0.796 10.680 -2.393 1.00 96.31 115 ASP A CA 1
ATOM 965 C C . ASP A 1 115 ? -0.277 10.677 -1.294 1.00 96.31 115 ASP A C 1
ATOM 967 O O . ASP A 1 115 ? -0.839 9.638 -0.936 1.00 96.31 115 ASP A O 1
ATOM 971 N N . LYS A 1 116 ? -0.582 11.866 -0.764 1.00 96.44 116 LYS A N 1
ATOM 972 C CA . LYS A 1 116 ? -1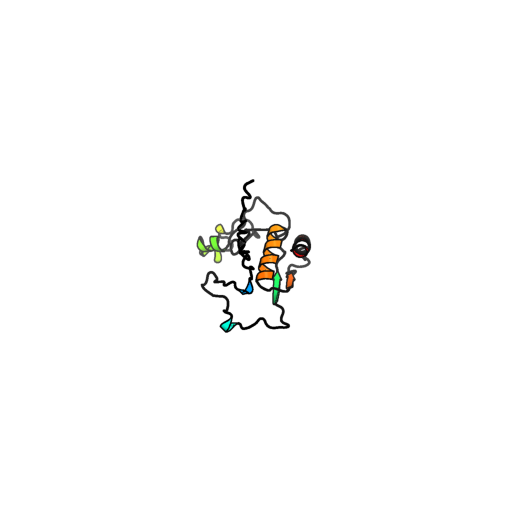.542 12.044 0.333 1.00 96.44 116 LYS A CA 1
ATOM 973 C C . LYS A 1 116 ? -2.964 11.616 -0.034 1.00 96.44 116 LYS A C 1
ATOM 975 O O 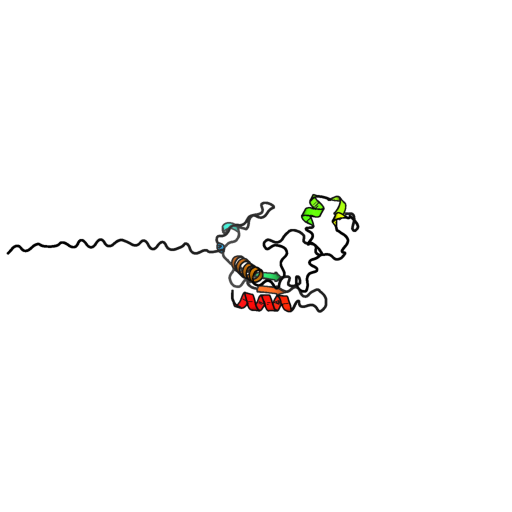. LYS A 1 116 ? -3.695 11.146 0.836 1.00 96.44 116 LYS A O 1
ATOM 980 N N . TRP A 1 117 ? -3.378 11.740 -1.297 1.00 96.69 117 TRP A N 1
ATOM 981 C CA . TRP A 1 117 ? -4.709 11.287 -1.704 1.00 96.69 117 TRP A CA 1
ATOM 982 C C . TRP A 1 117 ? -4.802 9.761 -1.622 1.00 96.69 117 TRP A C 1
ATOM 984 O O . TRP A 1 117 ? -5.748 9.234 -1.034 1.00 96.69 117 TRP A O 1
ATOM 994 N N . VAL A 1 118 ? -3.781 9.054 -2.119 1.00 97.44 118 VAL A N 1
ATOM 995 C CA . VAL A 1 118 ? -3.706 7.586 -2.031 1.00 97.44 118 VAL A CA 1
ATOM 996 C C . VAL A 1 118 ? -3.597 7.130 -0.578 1.00 97.44 118 VAL A C 1
ATOM 998 O O . VAL A 1 118 ? -4.314 6.223 -0.158 1.00 97.44 118 VAL A O 1
ATOM 1001 N N . LEU A 1 119 ? -2.749 7.782 0.219 1.00 97.44 119 LEU A N 1
ATOM 1002 C CA . LEU A 1 119 ? -2.587 7.461 1.637 1.00 97.44 119 LEU A CA 1
ATOM 1003 C C . LEU A 1 119 ? -3.899 7.615 2.411 1.00 97.44 119 LEU A C 1
ATOM 1005 O O . LEU A 1 119 ? -4.207 6.752 3.232 1.00 97.44 119 LEU A O 1
ATOM 1009 N N . ARG A 1 120 ? -4.699 8.650 2.122 1.00 97.50 120 ARG A N 1
ATOM 1010 C CA . ARG A 1 120 ? -6.034 8.799 2.714 1.00 97.50 120 ARG A CA 1
ATOM 1011 C C . ARG A 1 120 ? -6.956 7.646 2.315 1.00 97.50 120 ARG A C 1
ATOM 1013 O O . ARG A 1 120 ? -7.638 7.095 3.172 1.00 97.50 120 ARG A O 1
ATOM 1020 N N . LYS A 1 121 ? -6.934 7.224 1.046 1.00 97.25 121 LYS A N 1
ATOM 1021 C CA . LYS A 1 121 ? -7.705 6.055 0.593 1.00 97.25 121 LYS A CA 1
ATOM 1022 C C . LYS A 1 121 ? -7.278 4.759 1.264 1.00 97.25 121 LYS A C 1
ATOM 1024 O O . LYS A 1 121 ? -8.138 3.960 1.615 1.00 97.25 121 LYS A O 1
ATOM 1029 N N . HIS A 1 122 ? -5.988 4.564 1.514 1.00 97.19 122 HIS A N 1
ATOM 1030 C CA . HIS A 1 122 ? -5.541 3.423 2.305 1.00 97.19 122 HIS A CA 1
ATOM 1031 C C . HIS A 1 122 ? -6.047 3.487 3.745 1.00 97.19 122 HIS A C 1
ATOM 1033 O O . HIS A 1 122 ? -6.526 2.469 4.227 1.00 97.19 122 HIS A O 1
ATOM 1039 N N . ALA A 1 123 ? -6.003 4.645 4.413 1.00 96.12 123 ALA A N 1
ATOM 1040 C CA . ALA A 1 123 ? -6.552 4.778 5.766 1.00 96.12 123 ALA A CA 1
ATOM 1041 C C . ALA A 1 123 ? -8.037 4.381 5.816 1.00 96.12 123 ALA A C 1
ATOM 1043 O O . ALA A 1 123 ? -8.415 3.554 6.641 1.00 96.12 123 ALA A O 1
ATOM 1044 N N . GLU A 1 124 ? -8.844 4.893 4.878 1.00 94.81 124 GLU A N 1
ATOM 1045 C CA . GLU A 1 124 ? -10.265 4.541 4.733 1.00 94.81 124 GLU A CA 1
ATOM 1046 C C . GLU A 1 124 ? -10.446 3.021 4.545 1.00 94.81 124 GLU A C 1
ATOM 1048 O O . GLU A 1 124 ? -11.150 2.375 5.318 1.00 94.81 124 GLU A O 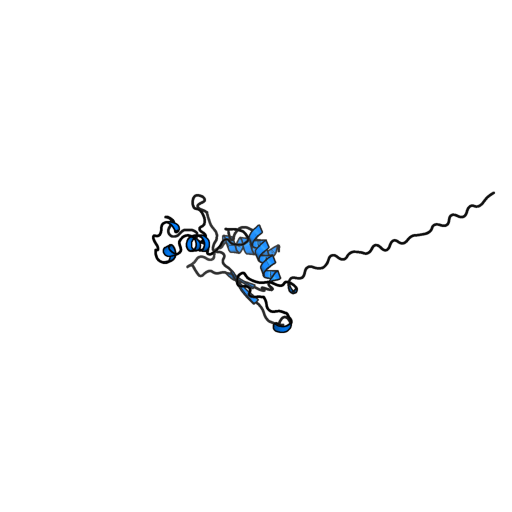1
ATOM 1053 N N . MET A 1 125 ? -9.735 2.417 3.585 1.00 95.25 125 MET A N 1
ATOM 1054 C CA . MET A 1 125 ? -9.832 0.978 3.295 1.00 95.25 125 MET A CA 1
ATOM 1055 C C . MET A 1 125 ? -9.387 0.089 4.465 1.00 95.25 125 MET A C 1
ATOM 1057 O O . MET A 1 125 ? -9.937 -0.992 4.667 1.00 95.25 125 MET A O 1
ATOM 1061 N N . LEU A 1 126 ? -8.366 0.508 5.214 1.00 96.00 126 LEU A N 1
ATOM 1062 C CA . LEU A 1 126 ? -7.844 -0.226 6.365 1.00 96.00 126 LEU A CA 1
ATOM 1063 C C . LEU A 1 126 ? -8.784 -0.140 7.564 1.00 96.00 126 LEU A C 1
ATOM 1065 O O . LEU A 1 126 ? -9.001 -1.154 8.230 1.00 96.00 126 LEU A O 1
ATOM 1069 N N . ALA A 1 127 ? -9.367 1.036 7.800 1.00 94.31 127 ALA A N 1
ATOM 1070 C CA . ALA A 1 127 ? -10.394 1.229 8.813 1.00 94.31 127 ALA A CA 1
ATOM 1071 C C . ALA A 1 127 ? -11.632 0.375 8.504 1.00 94.31 127 ALA A C 1
ATOM 1073 O O . ALA A 1 127 ? -12.094 -0.359 9.378 1.00 94.31 127 ALA A O 1
ATOM 1074 N N . ASP A 1 128 ? -12.091 0.370 7.248 1.00 93.62 128 ASP A N 1
ATOM 1075 C CA . ASP A 1 128 ? -13.209 -0.467 6.794 1.00 93.62 128 ASP A CA 1
ATOM 1076 C C . ASP A 1 128 ? -12.915 -1.971 6.893 1.00 93.62 128 ASP A C 1
ATOM 1078 O O . ASP A 1 128 ? -13.812 -2.779 7.123 1.00 93.62 128 ASP A O 1
ATOM 1082 N N . ALA A 1 129 ? -11.649 -2.370 6.753 1.00 93.19 129 ALA A N 1
ATOM 1083 C CA . ALA A 1 129 ? -11.212 -3.748 6.965 1.00 93.19 129 ALA A CA 1
ATOM 1084 C C . ALA A 1 129 ? -11.030 -4.113 8.453 1.00 93.19 129 ALA A C 1
ATOM 1086 O O . ALA A 1 129 ? -10.735 -5.271 8.767 1.00 93.19 129 ALA A O 1
ATOM 1087 N N . GLY A 1 130 ? -11.180 -3.152 9.370 1.00 92.81 130 GLY A N 1
ATOM 1088 C CA . GLY A 1 130 ? -10.995 -3.346 10.806 1.00 92.81 130 GLY A CA 1
ATOM 1089 C C . GLY A 1 130 ? -9.539 -3.570 11.221 1.00 92.81 130 GLY A C 1
ATOM 1090 O O . GLY A 1 130 ? -9.293 -4.314 12.170 1.00 92.81 130 GLY A O 1
ATOM 1091 N N . VAL A 1 131 ? -8.578 -2.983 10.500 1.00 96.56 131 VAL A N 1
ATOM 1092 C CA . VAL A 1 131 ? -7.154 -3.007 10.865 1.00 96.56 131 VAL A CA 1
ATOM 1093 C C . VAL A 1 131 ? -6.894 -1.955 11.940 1.00 96.56 131 VAL A C 1
ATOM 1095 O O . VAL A 1 131 ? -7.127 -0.771 11.726 1.00 96.56 131 VAL A O 1
ATOM 1098 N N . ASP A 1 132 ? -6.375 -2.384 13.089 1.00 95.56 132 ASP A N 1
ATOM 1099 C CA . ASP A 1 132 ? -6.154 -1.517 14.251 1.00 95.56 132 ASP A CA 1
ATOM 1100 C C . ASP A 1 132 ? -4.759 -0.868 14.258 1.00 95.56 132 ASP A C 1
ATOM 1102 O O . ASP A 1 132 ? -4.552 0.163 14.893 1.00 95.56 132 ASP A O 1
ATOM 1106 N N . ALA A 1 133 ? -3.777 -1.484 13.591 1.00 95.94 133 ALA A N 1
ATOM 1107 C CA . ALA A 1 133 ? -2.406 -0.981 13.544 1.00 95.94 133 ALA A CA 1
ATOM 1108 C C . ALA A 1 133 ? -1.672 -1.398 12.265 1.00 95.94 133 ALA A C 1
ATOM 1110 O O . ALA A 1 133 ? -1.928 -2.459 11.689 1.00 95.94 133 ALA A O 1
ATOM 1111 N N . VAL A 1 134 ? -0.681 -0.599 11.868 1.00 95.81 134 VAL A N 1
ATOM 1112 C CA . VAL A 1 134 ? 0.266 -0.959 10.809 1.00 95.81 134 VAL A CA 1
ATOM 1113 C C . VAL A 1 134 ? 1.699 -0.977 11.327 1.00 95.81 134 VAL A C 1
ATOM 1115 O O . VAL A 1 134 ? 2.067 -0.201 12.206 1.00 95.81 134 VAL A O 1
ATOM 1118 N N . PHE A 1 135 ? 2.510 -1.864 10.759 1.00 94.88 135 PHE A N 1
ATOM 1119 C CA . PHE A 1 135 ? 3.944 -1.960 11.012 1.00 94.88 135 PHE A CA 1
ATOM 1120 C C . PHE A 1 135 ? 4.702 -1.720 9.712 1.00 94.88 135 PHE A C 1
ATOM 1122 O O . PHE A 1 135 ? 4.447 -2.397 8.715 1.00 94.88 135 PHE A O 1
ATOM 1129 N N . PHE A 1 136 ? 5.635 -0.769 9.720 1.00 93.62 136 PHE A N 1
ATOM 1130 C CA . PHE A 1 136 ? 6.404 -0.447 8.523 1.00 93.62 136 PHE A CA 1
ATOM 1131 C C . PHE A 1 136 ? 7.491 -1.476 8.245 1.00 93.62 136 PHE A C 1
ATOM 1133 O O . PHE A 1 136 ? 8.201 -1.922 9.150 1.00 93.62 136 PHE A O 1
ATOM 1140 N N . ASP A 1 137 ? 7.631 -1.819 6.969 1.00 87.19 137 ASP A N 1
ATOM 1141 C CA . ASP A 1 137 ? 8.768 -2.591 6.491 1.00 87.19 137 ASP A CA 1
ATOM 1142 C C . ASP A 1 137 ? 10.029 -1.713 6.403 1.00 87.19 137 ASP A C 1
ATOM 1144 O O . ASP A 1 137 ? 10.169 -0.876 5.511 1.00 87.19 137 ASP A O 1
ATOM 1148 N N . CYS A 1 138 ? 10.966 -1.943 7.323 1.00 89.31 138 CYS A N 1
ATOM 1149 C CA . CYS A 1 138 ? 12.282 -1.295 7.372 1.00 89.31 138 CYS A CA 1
ATOM 1150 C C . CYS A 1 138 ? 13.417 -2.323 7.209 1.00 89.31 138 CYS A C 1
ATOM 1152 O O . CYS A 1 138 ? 14.463 -2.215 7.846 1.00 89.31 138 CYS A O 1
ATOM 1154 N N . THR A 1 139 ? 13.204 -3.374 6.409 1.00 85.31 139 THR A N 1
ATOM 1155 C CA . THR A 1 139 ? 14.166 -4.485 6.274 1.00 85.31 139 THR A CA 1
ATOM 1156 C C . THR A 1 139 ? 15.337 -4.201 5.321 1.00 85.31 139 THR A C 1
ATOM 1158 O O . THR A 1 139 ? 16.296 -4.974 5.284 1.00 85.31 139 THR A O 1
ATOM 1161 N N . ASN A 1 140 ? 15.320 -3.088 4.577 1.00 83.75 140 ASN A N 1
ATOM 1162 C CA . ASN A 1 140 ? 16.329 -2.774 3.559 1.00 83.75 140 ASN A CA 1
ATOM 1163 C C . ASN A 1 140 ? 17.513 -1.955 4.113 1.00 83.75 140 ASN A C 1
ATOM 1165 O O . ASN A 1 140 ? 17.701 -0.777 3.799 1.00 83.75 140 ASN A O 1
ATOM 1169 N N . GLY A 1 141 ? 18.326 -2.594 4.955 1.00 86.50 141 GLY A N 1
ATOM 1170 C CA . GLY A 1 141 ? 19.511 -1.978 5.556 1.00 86.50 141 GLY A CA 1
ATOM 1171 C C . GLY A 1 141 ? 19.148 -0.921 6.601 1.00 86.50 141 GLY A C 1
ATOM 1172 O O . GLY A 1 141 ? 18.434 -1.213 7.552 1.00 86.50 141 GLY A O 1
ATOM 1173 N N . SER A 1 142 ? 19.665 0.302 6.450 1.00 88.44 142 SER A N 1
ATOM 1174 C CA . SER A 1 142 ? 19.387 1.427 7.360 1.00 88.44 142 SER A CA 1
ATOM 1175 C C . SER A 1 142 ? 18.237 2.327 6.893 1.00 88.44 142 SER A C 1
ATOM 1177 O O . SER A 1 142 ? 18.055 3.416 7.436 1.00 88.44 142 SER A O 1
ATOM 1179 N N . LEU A 1 143 ? 17.506 1.928 5.849 1.00 88.75 143 LEU A N 1
ATOM 1180 C CA . LEU A 1 143 ? 16.423 2.722 5.280 1.00 88.75 143 LEU A CA 1
ATOM 1181 C C . LEU A 1 143 ? 15.135 2.512 6.074 1.00 88.75 143 LEU A C 1
ATOM 1183 O O . LEU A 1 143 ? 14.623 1.400 6.174 1.00 88.75 143 LEU A O 1
ATOM 1187 N N . THR A 1 144 ? 14.602 3.608 6.604 1.00 90.81 144 THR A N 1
ATOM 1188 C CA . THR A 1 144 ? 13.309 3.648 7.304 1.00 90.81 144 THR A CA 1
ATOM 1189 C C . THR A 1 144 ? 12.190 4.242 6.454 1.00 90.81 144 THR A C 1
ATOM 1191 O O . THR A 1 144 ? 11.033 4.187 6.851 1.00 90.81 144 THR A O 1
ATOM 1194 N N . TRP A 1 145 ? 12.530 4.797 5.285 1.00 93.50 145 TRP A N 1
ATOM 1195 C CA . TRP A 1 145 ? 11.594 5.438 4.356 1.00 93.50 145 TRP A CA 1
ATOM 1196 C C . TRP A 1 145 ? 10.884 6.670 4.943 1.00 93.50 145 TRP A C 1
ATOM 1198 O O . TRP A 1 145 ? 9.657 6.773 4.927 1.00 93.50 145 TRP A O 1
ATOM 1208 N N . GLN A 1 146 ? 11.684 7.599 5.477 1.00 93.88 146 GLN A N 1
ATOM 1209 C CA . GLN A 1 146 ? 11.216 8.767 6.228 1.00 93.88 146 GLN A CA 1
ATOM 1210 C C . GLN A 1 146 ? 10.159 9.611 5.524 1.00 93.88 146 GLN A C 1
ATOM 1212 O O . GLN A 1 146 ? 9.096 9.826 6.098 1.00 93.88 146 GLN A O 1
ATOM 1217 N N . GLU A 1 147 ? 10.402 10.023 4.280 1.00 95.19 147 GLU A N 1
ATOM 1218 C CA . GLU A 1 147 ? 9.456 10.866 3.537 1.00 95.19 147 GLU A CA 1
ATOM 1219 C C . GLU A 1 147 ? 8.062 10.223 3.455 1.00 95.19 147 GLU A C 1
ATOM 1221 O O . GLU A 1 147 ? 7.044 10.898 3.604 1.00 95.19 147 GLU A O 1
ATOM 1226 N N . SER A 1 148 ? 8.010 8.903 3.268 1.00 95.69 148 SER A N 1
ATOM 1227 C CA . SER A 1 148 ? 6.754 8.161 3.171 1.00 95.69 148 SER A CA 1
ATOM 1228 C C . SER A 1 148 ? 6.047 7.992 4.505 1.00 95.69 148 SER A C 1
ATOM 1230 O O . SER A 1 148 ? 4.838 8.208 4.565 1.00 95.69 148 SER A O 1
ATOM 1232 N N . TYR A 1 149 ? 6.749 7.601 5.579 1.00 94.56 149 TYR A N 1
ATOM 1233 C CA . TYR A 1 149 ? 6.060 7.451 6.865 1.00 94.56 149 TYR A CA 1
ATOM 1234 C C . TYR A 1 149 ? 5.631 8.801 7.444 1.00 94.56 149 TYR A C 1
ATOM 1236 O O . TYR A 1 149 ? 4.604 8.854 8.110 1.00 94.56 149 TYR A O 1
ATOM 1244 N N . GLU A 1 150 ? 6.363 9.889 7.182 1.00 96.50 150 GLU A N 1
ATOM 1245 C CA . GLU A 1 150 ? 5.963 11.236 7.606 1.00 96.50 150 GLU A CA 1
ATOM 1246 C C . GLU A 1 150 ? 4.712 11.692 6.853 1.00 96.50 150 GLU A C 1
ATOM 1248 O O . GLU A 1 150 ? 3.741 12.108 7.485 1.00 96.50 150 GLU A O 1
ATOM 1253 N N . ALA A 1 151 ? 4.683 11.528 5.524 1.00 96.94 151 ALA A N 1
ATOM 1254 C CA . ALA A 1 151 ? 3.495 11.821 4.723 1.00 96.94 151 ALA A CA 1
ATOM 1255 C C . ALA A 1 151 ? 2.286 10.979 5.160 1.00 96.94 151 ALA A C 1
ATOM 1257 O O . ALA A 1 151 ? 1.167 11.491 5.227 1.00 96.94 151 ALA A O 1
ATOM 1258 N N . LEU A 1 152 ? 2.509 9.700 5.480 1.00 96.75 152 LEU A N 1
ATOM 1259 C CA . LEU A 1 152 ? 1.487 8.796 6.000 1.00 96.75 152 LEU A CA 1
ATOM 1260 C C . LEU A 1 152 ? 0.952 9.281 7.345 1.00 96.75 152 LEU A C 1
ATOM 1262 O O . LEU A 1 152 ? -0.255 9.471 7.456 1.00 96.75 152 LEU A O 1
ATOM 1266 N N . MET A 1 153 ? 1.819 9.520 8.333 1.00 96.19 153 MET A N 1
ATOM 1267 C CA . MET A 1 153 ? 1.407 9.982 9.663 1.00 96.19 153 MET A CA 1
ATOM 1268 C C . MET A 1 153 ? 0.639 11.303 9.583 1.00 96.19 153 MET A C 1
ATOM 1270 O O . MET A 1 153 ? -0.437 11.410 10.160 1.00 96.19 153 MET A O 1
ATOM 1274 N N . GLU A 1 154 ? 1.141 12.276 8.816 1.00 97.38 154 GLU A N 1
ATOM 1275 C CA . GLU A 1 154 ? 0.474 13.569 8.632 1.00 97.38 154 GLU A CA 1
ATOM 1276 C C . GLU A 1 154 ? -0.912 13.415 7.990 1.00 97.38 154 GLU A C 1
ATOM 1278 O O . GLU A 1 154 ? -1.860 14.095 8.376 1.00 97.38 154 GLU A O 1
ATOM 1283 N N . THR A 1 155 ? -1.039 12.526 7.001 1.00 97.56 155 THR A N 1
ATOM 1284 C CA . THR A 1 155 ? -2.305 12.302 6.291 1.00 97.56 155 THR A CA 1
ATOM 1285 C C . THR A 1 155 ? -3.310 11.546 7.155 1.00 97.56 155 THR A C 1
ATOM 1287 O O . THR A 1 155 ? -4.496 11.868 7.138 1.00 97.56 155 THR A O 1
ATOM 1290 N N . TRP A 1 156 ? -2.856 10.526 7.884 1.00 96.25 156 TRP A N 1
ATOM 1291 C CA . TRP A 1 156 ? -3.720 9.641 8.666 1.00 96.25 156 TRP A CA 1
ATOM 1292 C C . TRP A 1 156 ? -4.194 10.292 9.967 1.00 96.25 156 TRP A C 1
ATOM 1294 O O . TRP A 1 156 ? -5.277 9.963 10.431 1.00 96.25 156 TRP A O 1
ATOM 1304 N N . ASP A 1 157 ? -3.453 11.261 10.510 1.00 95.19 157 ASP A N 1
ATOM 1305 C CA . ASP A 1 157 ? -3.904 12.090 11.640 1.00 95.19 157 ASP A CA 1
ATOM 1306 C C . ASP A 1 157 ? -5.111 12.985 11.281 1.00 95.19 157 ASP A C 1
ATOM 1308 O O . ASP A 1 157 ? -5.876 13.404 12.143 1.00 95.19 157 ASP A O 1
ATOM 1312 N N . GLN A 1 158 ? -5.314 13.253 9.986 1.00 90.00 158 GLN A N 1
ATOM 1313 C CA . GLN A 1 158 ? -6.427 14.054 9.459 1.00 90.00 158 GLN A CA 1
ATOM 1314 C C . GLN A 1 158 ? -7.599 13.201 8.944 1.00 90.00 158 GLN A C 1
ATOM 1316 O O . GLN A 1 158 ? -8.542 13.748 8.352 1.00 90.00 158 GLN A O 1
ATOM 1321 N N . ALA A 1 159 ? -7.491 11.873 9.022 1.00 69.00 159 ALA A N 1
ATOM 1322 C CA . ALA A 1 159 ? -8.441 10.950 8.409 1.00 69.00 159 ALA A CA 1
ATOM 1323 C C . ALA A 1 159 ? -9.693 10.766 9.265 1.00 69.00 159 ALA A C 1
ATOM 1325 O O . ALA A 1 159 ? -9.564 10.491 10.477 1.00 69.00 159 ALA A O 1
#

Radius of gyration: 27.0 Å; Cα contacts (8 Å, |Δi|>4): 128; chains: 1; bounding box: 92×62×47 Å

Foldseek 3Di:
DDDDDDDDDDPPPPPPPPDDDDDALVPDKDADPVRDIDDDCVGVPDDDPPDAAEEEDEQPQDDDDPPVDDAAAPCVLCVVCVVVVVPVPPCSCPDDVVDHYDPHADPVGSDHLLPLVVLLVVLVVCVSVRHPYYDYDPPPPNDPNVNNVVSNVVSNVVD

Solvent-accessible surface area (backbone atoms only — not comparable to full-atom values): 10525 Å² total; per-residue (Å²): 137,88,85,81,84,83,82,82,81,83,80,81,74,81,76,76,77,77,73,75,78,81,89,58,57,91,74,64,84,55,66,50,98,86,69,51,62,63,78,51,59,95,78,63,56,74,85,64,82,99,65,83,42,73,44,85,40,82,32,74,49,65,84,86,78,64,86,90,58,75,78,38,46,46,49,62,47,40,74,77,39,60,67,42,84,82,34,95,79,33,70,88,72,56,88,57,84,88,62,58,73,34,70,59,82,48,98,81,45,95,63,49,43,57,41,53,70,60,48,42,50,49,50,52,55,36,53,54,68,59,48,72,44,75,42,74,61,46,82,69,73,90,45,73,37,61,71,16,52,50,39,39,51,62,37,53,76,73,104

Nearest PDB structures (foldseek):
  4ad0-assembly2_B  TM=6.570E-01  e=3.100E-02  Bacteroides thetaiotaomicron VPI-5482
  5mc8-assembly1_A  TM=5.258E-01  e=6.558E-03  Bacteroides xylanisolvens XB1A
  4ad0-assembly3_C  TM=6.927E-01  e=4.877E-02  Bacteroides thetaiotaomicron VPI-5482
  6fwo-assembly1_A  TM=5.557E-01  e=1.521E-02  Bacteroides xylanisolvens XB1A
  4acz-assembly2_B  TM=5.489E-01  e=2.553E-02  Bacteroides thetaiotaomicron VPI-5482

Secondary structure (DSSP, 8-state):
-PPPPP------------PPPPP-GGG---B-TTS-BPPPHHHH-SPPTT---EEEE-----S---TTS--EEHHHHHHH-GGGGG-TT-GGG-S-SS--EESS--TT-S--TT-HHHHHHHHHHHHHTT--EEEE---STT---HHHHHHHHHHHTT-